Protein AF-A0A662GDQ4-F1 (afdb_monomer)

Sequence (52 aa):
MASVLRVSKANVGTVNRGNIFVRSGIVANSKGALVGYETTGPELLRIQSALF

Radius of gyration: 10.86 Å; Cα contacts (8 Å, |Δi|>4): 54; chains: 1; bounding box: 27×22×22 Å

Nearest PDB structures (foldseek):
  4adx-assembly1_I  TM=9.649E-01  e=5.938E-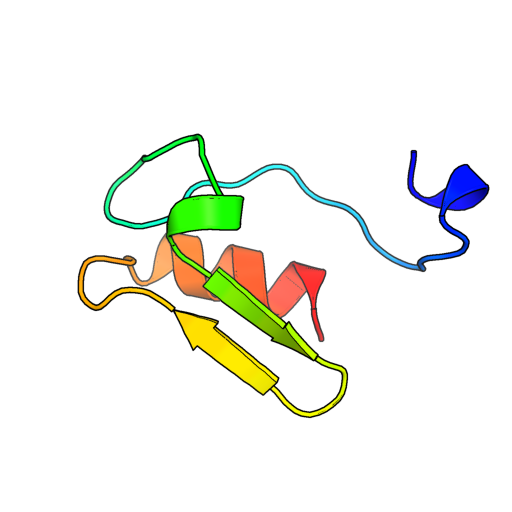03  Methanothermobacter thermautotrophicus str. Delta H
  5m3q-assembly1_A  TM=9.700E-01  e=1.867E-02  Thermochaetoides thermophila DSM 1495
  6r87-assembly1_X  TM=8.878E-01  e=1.089E-02  Saccharomyces cerevisiae
  4v8p-assembly4_HJ  TM=9.214E-01  e=2.445E-02  Tetrahymena thermophila
  7ohw-assembly1_y  TM=8.889E-01  e=2.615E-02  Saccharomyces cerevisiae S288C

Secondary structure (DSSP, 8-state):
-HHHHT-S------BTTTBS-HHHHEEEETTEEEE-TT--HHHHHHHHHHH-

Foldseek 3Di:
DCVVVVHPADDQAAAQVRHRPQVVAWDDDLVGIDGHPNGDPVRVVVVVVRND

Mean predicted aligned error: 2.75 Å

Structure (mmCIF, N/CA/C/O backbone):
data_AF-A0A662GDQ4-F1
#
_entry.id   AF-A0A662GDQ4-F1
#
loop_
_atom_site.group_PDB
_atom_site.id
_atom_site.type_symbol
_atom_site.label_atom_id
_atom_site.label_alt_id
_atom_site.label_comp_id
_atom_site.label_asym_id
_atom_site.label_entity_id
_atom_site.label_seq_id
_atom_site.pdbx_PDB_ins_code
_atom_site.Cartn_x
_atom_site.Cartn_y
_atom_site.Cartn_z
_atom_site.occupancy
_atom_site.B_iso_or_equiv
_atom_site.auth_seq_id
_atom_site.auth_comp_id
_atom_site.auth_asym_id
_atom_site.auth_atom_id
_atom_site.pdbx_PDB_model_num
ATOM 1 N N . MET A 1 1 ? -11.624 13.033 -3.073 1.00 74.12 1 MET A N 1
ATOM 2 C CA . MET A 1 1 ? -11.745 11.558 -2.985 1.00 74.12 1 MET A CA 1
ATOM 3 C C . MET A 1 1 ? -11.927 11.082 -1.547 1.00 74.12 1 MET A C 1
ATOM 5 O O . MET A 1 1 ? -12.928 10.434 -1.279 1.00 74.12 1 MET A O 1
ATOM 9 N N . ALA A 1 2 ? -11.038 11.445 -0.612 1.00 83.94 2 ALA A N 1
ATOM 10 C CA . ALA A 1 2 ? -11.149 11.035 0.797 1.00 83.94 2 ALA A CA 1
ATOM 11 C C . ALA A 1 2 ? -12.505 11.384 1.449 1.00 83.94 2 ALA A C 1
ATOM 13 O O . ALA A 1 2 ? -13.119 10.533 2.084 1.00 83.94 2 ALA A O 1
ATOM 14 N N . SER A 1 3 ? -13.026 12.593 1.203 1.00 89.81 3 SER A N 1
ATOM 15 C CA . SER A 1 3 ? -14.335 13.038 1.707 1.00 89.81 3 SER A CA 1
ATOM 16 C C . SER A 1 3 ? -15.514 12.214 1.176 1.00 89.81 3 SER A C 1
ATOM 18 O O . SER A 1 3 ? -16.430 11.900 1.928 1.00 89.81 3 SER A O 1
ATOM 20 N N . VAL A 1 4 ? -15.472 11.820 -0.100 1.00 95.25 4 VAL A N 1
ATOM 21 C CA . VAL A 1 4 ? -16.518 11.011 -0.751 1.00 95.25 4 VAL A CA 1
ATOM 22 C C . VAL A 1 4 ? -16.538 9.592 -0.181 1.00 95.25 4 VAL A C 1
ATOM 24 O O . VAL A 1 4 ? -17.602 9.034 0.063 1.00 95.25 4 VAL A O 1
ATOM 27 N N . LEU A 1 5 ? -15.356 9.030 0.084 1.00 91.81 5 LEU A N 1
ATOM 28 C CA . LEU A 1 5 ? -15.196 7.695 0.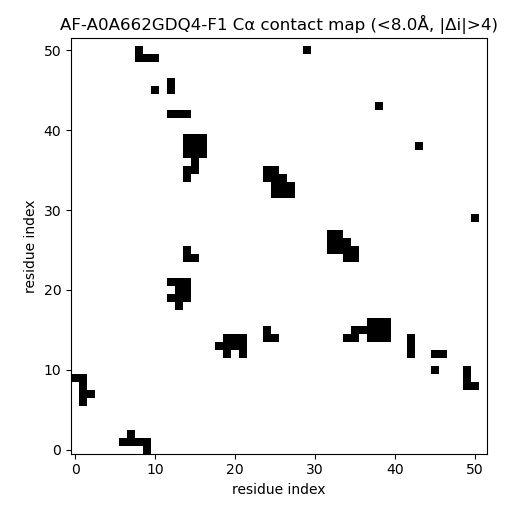666 1.00 91.81 5 LEU A CA 1
ATOM 29 C C . LEU A 1 5 ? -15.279 7.683 2.200 1.00 91.81 5 LEU A C 1
ATOM 31 O O . LEU A 1 5 ? -15.204 6.614 2.797 1.00 91.81 5 LEU A O 1
ATOM 35 N N . ARG A 1 6 ? -15.443 8.853 2.835 1.00 92.12 6 ARG A N 1
ATOM 36 C CA . ARG A 1 6 ? -15.517 9.028 4.296 1.00 92.12 6 ARG A CA 1
ATOM 37 C C . ARG A 1 6 ? -14.302 8.434 5.027 1.00 92.12 6 ARG A C 1
ATOM 39 O O . ARG A 1 6 ? -14.444 7.850 6.097 1.00 92.12 6 ARG A O 1
ATOM 46 N N . VAL A 1 7 ? -13.109 8.597 4.452 1.00 90.88 7 VAL A N 1
ATOM 47 C CA . VAL A 1 7 ? -11.830 8.173 5.051 1.00 90.88 7 VAL A CA 1
ATOM 48 C C . VAL A 1 7 ? -11.012 9.382 5.504 1.00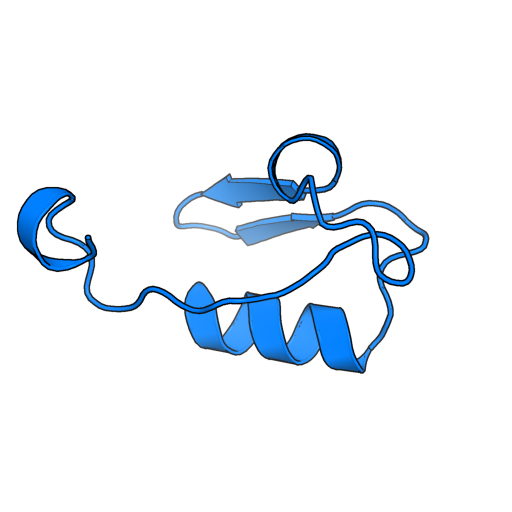 90.88 7 VAL A C 1
ATOM 50 O O . VAL A 1 7 ? -11.082 10.448 4.893 1.00 90.88 7 VAL A O 1
ATOM 53 N N . SER A 1 8 ? -10.229 9.220 6.573 1.00 88.31 8 SER A N 1
ATOM 54 C CA . SER A 1 8 ? -9.429 10.299 7.173 1.00 88.31 8 SER A CA 1
ATOM 55 C C . SER A 1 8 ? -8.184 10.661 6.359 1.00 88.31 8 SER A C 1
ATOM 57 O O . SER A 1 8 ? -7.799 11.827 6.316 1.00 88.31 8 SER A O 1
ATOM 59 N N . LYS A 1 9 ? -7.563 9.679 5.697 1.00 89.06 9 LYS A N 1
ATOM 60 C CA . LYS A 1 9 ? -6.353 9.849 4.886 1.00 89.06 9 LYS A CA 1
ATOM 61 C C . LYS A 1 9 ? -6.528 9.196 3.518 1.00 89.06 9 LYS A C 1
ATOM 63 O O . LYS A 1 9 ? -7.152 8.147 3.386 1.00 89.06 9 LYS A O 1
ATOM 68 N N . ALA A 1 10 ? -5.945 9.816 2.499 1.00 91.94 10 ALA A N 1
ATOM 69 C CA . ALA A 1 10 ? -5.750 9.222 1.183 1.00 91.94 10 ALA A CA 1
ATOM 70 C C . ALA A 1 10 ? -4.466 9.802 0.587 1.00 91.94 10 ALA A C 1
ATOM 72 O O . ALA A 1 10 ? -4.338 11.020 0.501 1.00 91.94 10 ALA A O 1
ATOM 73 N N . ASN A 1 11 ? -3.544 8.936 0.170 1.00 91.25 11 ASN A N 1
ATOM 74 C CA . ASN A 1 11 ? -2.250 9.322 -0.389 1.00 91.25 11 ASN A CA 1
ATOM 75 C C . ASN A 1 11 ? -2.000 8.622 -1.727 1.00 91.25 11 ASN A C 1
ATOM 77 O O . ASN A 1 11 ? -2.614 7.601 -2.037 1.00 91.25 11 ASN A O 1
ATOM 81 N N . VAL A 1 12 ? -1.063 9.173 -2.500 1.00 93.56 12 VAL A N 1
ATOM 82 C CA . VAL A 1 12 ? -0.540 8.560 -3.727 1.00 93.56 12 VAL A CA 1
ATOM 83 C C . VAL A 1 12 ? 0.702 7.738 -3.383 1.00 93.56 12 VAL A C 1
ATOM 85 O O . VAL A 1 12 ? 1.555 8.181 -2.610 1.00 93.56 12 VAL A O 1
ATOM 88 N N . GLY A 1 13 ? 0.812 6.544 -3.959 1.00 94.62 13 GLY A N 1
ATOM 89 C CA . GLY A 1 13 ? 1.943 5.648 -3.752 1.00 94.62 13 GLY A CA 1
ATOM 90 C C . GLY A 1 13 ? 1.968 4.508 -4.762 1.00 94.62 13 GLY A C 1
ATOM 91 O O . GLY A 1 13 ? 1.083 4.392 -5.608 1.00 94.62 13 GLY A O 1
ATOM 92 N N . THR A 1 14 ? 2.997 3.679 -4.647 1.00 97.62 14 THR A N 1
ATOM 93 C CA . THR A 1 14 ? 3.242 2.503 -5.485 1.00 97.62 14 THR A CA 1
ATOM 94 C C . THR A 1 14 ? 3.426 1.263 -4.615 1.00 97.62 14 THR A C 1
ATOM 96 O O . THR A 1 14 ? 3.580 1.358 -3.396 1.00 97.62 14 THR A O 1
ATOM 99 N N . VAL A 1 15 ? 3.384 0.097 -5.251 1.00 97.81 15 VAL A N 1
ATOM 100 C CA . VAL A 1 15 ? 3.682 -1.213 -4.654 1.00 97.81 15 VAL A CA 1
ATOM 101 C C . VAL A 1 15 ? 4.696 -1.940 -5.534 1.00 97.81 15 VAL A C 1
ATOM 103 O O . VAL A 1 15 ? 4.840 -1.591 -6.701 1.00 97.81 15 VAL A O 1
ATOM 106 N N . ASN A 1 16 ? 5.363 -2.976 -5.022 1.00 97.62 16 ASN A N 1
ATOM 107 C CA . ASN A 1 16 ? 6.218 -3.863 -5.826 1.00 97.62 16 ASN A CA 1
ATOM 108 C C . ASN A 1 16 ? 7.211 -3.123 -6.755 1.00 97.62 16 ASN A C 1
ATOM 110 O O . ASN A 1 16 ? 7.183 -3.326 -7.968 1.00 97.62 16 ASN A O 1
ATOM 114 N N . ARG A 1 17 ? 8.071 -2.255 -6.199 1.00 96.56 17 ARG A N 1
ATOM 115 C CA . ARG A 1 17 ? 9.103 -1.498 -6.944 1.00 96.56 17 ARG A CA 1
ATOM 116 C C . ARG A 1 17 ? 8.537 -0.543 -8.002 1.00 96.56 17 ARG A C 1
ATOM 118 O O . ARG A 1 17 ? 9.013 -0.503 -9.135 1.00 96.56 17 ARG A O 1
ATOM 125 N N . GLY A 1 18 ? 7.562 0.279 -7.623 1.00 96.56 18 GLY A N 1
ATOM 126 C CA . GLY A 1 18 ? 7.057 1.349 -8.489 1.00 96.56 18 GLY A CA 1
ATOM 127 C C . GLY A 1 18 ? 5.850 0.969 -9.346 1.00 96.56 18 GLY A C 1
ATOM 128 O O . GLY A 1 18 ? 5.436 1.760 -10.193 1.00 96.56 18 GLY A O 1
ATOM 129 N N . ASN A 1 19 ? 5.240 -0.198 -9.125 1.00 97.06 19 ASN A N 1
ATOM 130 C CA . ASN A 1 19 ? 3.986 -0.545 -9.780 1.00 97.06 19 ASN A CA 1
ATOM 131 C C . ASN A 1 19 ? 2.862 0.392 -9.298 1.00 97.06 19 ASN A C 1
ATOM 133 O O . ASN A 1 19 ? 2.551 0.478 -8.106 1.00 97.06 19 ASN A O 1
ATOM 137 N N . ILE A 1 20 ? 2.248 1.097 -10.249 1.00 96.56 20 ILE A N 1
ATOM 138 C CA . ILE A 1 20 ? 1.177 2.074 -10.010 1.00 96.56 20 ILE A CA 1
ATOM 139 C C . ILE A 1 20 ? -0.183 1.418 -9.737 1.00 96.56 20 ILE A C 1
ATOM 141 O O . ILE A 1 20 ? -1.090 2.056 -9.201 1.00 96.56 20 ILE A O 1
ATOM 145 N N . PHE A 1 21 ? -0.343 0.137 -10.075 1.00 96.56 21 PHE A N 1
ATOM 146 C CA . PHE A 1 21 ? -1.572 -0.611 -9.838 1.00 96.56 21 PHE A CA 1
ATOM 147 C C . PHE A 1 21 ? -1.620 -1.117 -8.395 1.00 96.56 21 PHE A C 1
ATOM 149 O O . PHE A 1 21 ? -1.545 -2.311 -8.129 1.00 96.56 21 PHE A O 1
ATOM 156 N N . VAL A 1 22 ? -1.786 -0.200 -7.438 1.00 95.62 22 VAL A N 1
ATOM 157 C CA . VAL A 1 22 ? -1.762 -0.516 -5.997 1.00 95.62 22 VAL A CA 1
ATOM 158 C C . VAL A 1 22 ? -2.669 -1.693 -5.626 1.00 95.62 22 VAL A C 1
ATOM 160 O O . VAL A 1 22 ? -2.254 -2.580 -4.891 1.00 95.62 22 VAL A O 1
ATOM 163 N N . ARG A 1 23 ? -3.865 -1.783 -6.222 1.00 94.38 23 ARG A N 1
ATOM 164 C CA . ARG A 1 23 ? -4.846 -2.849 -5.954 1.00 94.38 23 ARG A CA 1
ATOM 165 C C . ARG A 1 23 ? -4.351 -4.259 -6.315 1.00 94.38 23 ARG A C 1
ATOM 167 O O . ARG A 1 23 ? -4.882 -5.215 -5.764 1.00 94.38 23 ARG A O 1
ATOM 174 N N . SER A 1 24 ? -3.364 -4.415 -7.203 1.00 94.88 24 SER A N 1
ATOM 175 C CA . SER A 1 24 ? -2.799 -5.735 -7.525 1.00 94.88 24 SER A CA 1
ATOM 176 C C . SER A 1 24 ? -1.709 -6.186 -6.548 1.00 94.88 24 SER A C 1
ATOM 178 O O . SER A 1 24 ? -1.335 -7.353 -6.575 1.00 94.88 24 SER A O 1
ATOM 180 N N . GLY A 1 25 ? -1.166 -5.284 -5.721 1.00 96.06 25 GLY A N 1
ATOM 181 C CA . GLY A 1 25 ? -0.016 -5.569 -4.853 1.00 96.06 25 GLY A CA 1
ATOM 182 C C . GLY A 1 25 ? -0.267 -5.411 -3.354 1.00 96.06 25 GLY A C 1
ATOM 183 O O . GLY A 1 25 ? 0.653 -5.655 -2.576 1.00 96.06 25 GLY A O 1
ATOM 184 N N . ILE A 1 26 ? -1.474 -5.014 -2.937 1.00 97.31 26 ILE A N 1
ATOM 185 C CA . ILE A 1 26 ? -1.837 -4.870 -1.522 1.00 97.31 26 ILE A CA 1
ATOM 186 C C . ILE A 1 26 ? -3.287 -5.276 -1.252 1.00 97.31 26 ILE A C 1
ATOM 188 O O . ILE A 1 26 ? -4.204 -4.920 -1.994 1.00 97.31 26 ILE A O 1
ATOM 192 N N . VAL A 1 27 ? -3.496 -5.960 -0.129 1.00 97.44 27 VAL A N 1
ATOM 193 C CA . VAL A 1 27 ? -4.807 -6.161 0.495 1.00 97.44 27 VAL A CA 1
ATOM 194 C C . VAL A 1 27 ? -4.717 -5.650 1.927 1.00 97.44 27 VAL A C 1
ATOM 196 O O . VAL A 1 27 ? -3.850 -6.081 2.682 1.00 97.44 27 VAL A O 1
ATOM 199 N N . ALA A 1 28 ? -5.595 -4.727 2.312 1.00 95.81 28 ALA A N 1
ATOM 200 C CA . ALA A 1 28 ? -5.563 -4.095 3.628 1.00 95.81 28 ALA A CA 1
ATOM 201 C C . ALA A 1 28 ? -6.944 -4.058 4.282 1.00 95.81 28 ALA A C 1
ATOM 203 O O . ALA A 1 28 ? -7.974 -4.013 3.608 1.00 95.81 28 ALA A O 1
ATOM 204 N N . ASN A 1 29 ? -6.951 -4.059 5.611 1.00 94.50 29 ASN A N 1
ATOM 205 C CA . ASN A 1 29 ? -8.127 -3.848 6.441 1.00 94.50 29 ASN A CA 1
ATOM 206 C C . ASN A 1 29 ? -7.746 -3.038 7.693 1.00 94.50 29 ASN A C 1
ATOM 208 O O . ASN A 1 29 ? -6.602 -2.627 7.865 1.00 94.50 29 ASN A O 1
ATOM 212 N N . SER A 1 30 ? -8.701 -2.830 8.599 1.00 92.56 30 SER A N 1
ATOM 213 C CA . SER A 1 30 ? -8.490 -2.073 9.841 1.00 92.56 30 SER A CA 1
ATOM 214 C C . SER A 1 30 ? -7.521 -2.718 10.841 1.00 92.56 30 SER A C 1
ATOM 216 O O . SER A 1 30 ? -7.218 -2.111 11.863 1.00 92.56 30 SER A O 1
ATOM 218 N N . LYS A 1 31 ? -7.050 -3.943 10.585 1.00 93.69 31 LYS A N 1
ATOM 219 C CA . LYS A 1 31 ? -6.123 -4.682 11.452 1.00 93.69 31 LYS A CA 1
ATOM 220 C C . LYS A 1 31 ? -4.709 -4.762 10.882 1.00 93.69 31 LYS A C 1
ATOM 222 O O . LYS A 1 31 ? -3.804 -5.174 11.597 1.00 93.69 31 LYS A O 1
ATOM 227 N N . GLY A 1 32 ? -4.511 -4.434 9.607 1.00 94.19 32 GLY A N 1
ATOM 228 C CA . GLY A 1 32 ? -3.231 -4.655 8.950 1.00 94.19 32 GLY A CA 1
ATOM 2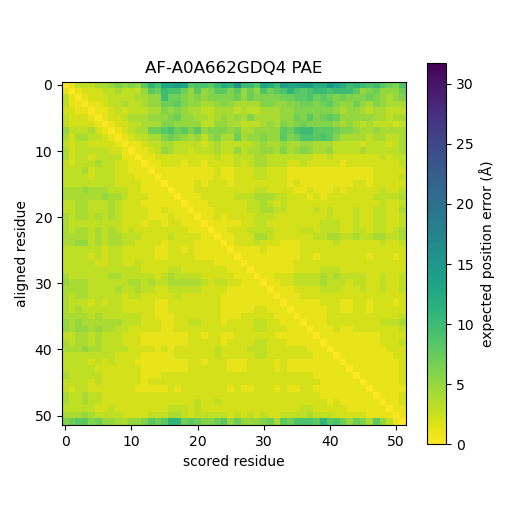29 C C . GLY A 1 32 ? -3.296 -4.586 7.428 1.00 94.19 32 GLY A C 1
ATOM 230 O O . GLY A 1 32 ? -4.352 -4.383 6.828 1.00 94.19 32 GLY A O 1
ATOM 231 N N . ALA A 1 33 ? -2.143 -4.811 6.804 1.00 96.38 33 ALA A N 1
ATOM 232 C CA . ALA A 1 33 ? -2.009 -4.934 5.361 1.00 96.38 33 ALA A CA 1
ATOM 233 C C . ALA A 1 33 ? -1.080 -6.094 4.995 1.00 96.38 33 ALA A C 1
ATOM 235 O O . ALA A 1 33 ? -0.039 -6.286 5.618 1.00 96.38 33 ALA A O 1
ATOM 236 N N . LEU A 1 34 ? -1.460 -6.837 3.959 1.00 97.50 34 LEU A N 1
ATOM 237 C CA . LEU A 1 34 ? -0.612 -7.791 3.262 1.00 97.50 34 LEU A CA 1
ATOM 238 C C . LEU A 1 34 ? -0.152 -7.143 1.954 1.00 97.50 34 LEU A C 1
ATOM 240 O O . LEU A 1 34 ? -0.977 -6.673 1.170 1.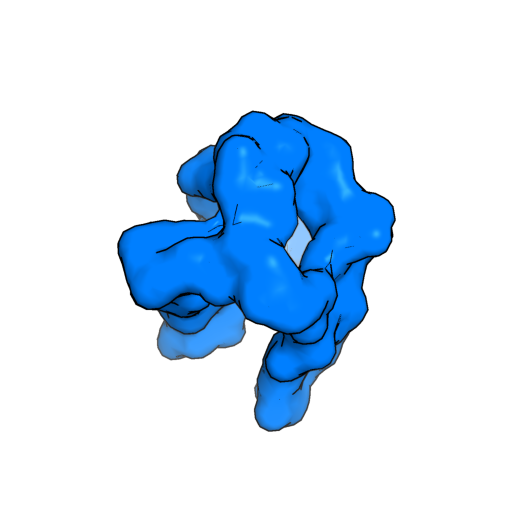00 97.50 34 LEU A O 1
ATOM 244 N N . VAL A 1 35 ? 1.156 -7.131 1.724 1.00 97.56 35 VAL A N 1
ATOM 245 C CA . VAL A 1 35 ? 1.809 -6.498 0.570 1.00 97.56 35 VAL A CA 1
ATOM 246 C C . VAL A 1 35 ? 2.654 -7.515 -0.185 1.00 97.56 35 VAL A C 1
ATOM 248 O O . VAL A 1 35 ? 3.129 -8.490 0.400 1.00 97.56 35 VAL A O 1
ATOM 251 N N . GLY A 1 36 ? 2.845 -7.295 -1.484 1.00 97.31 36 GLY A N 1
ATOM 252 C CA . GLY A 1 36 ? 3.735 -8.127 -2.288 1.00 97.31 36 GLY A CA 1
ATOM 253 C C . GLY A 1 36 ? 5.189 -8.048 -1.810 1.00 97.31 36 GLY A C 1
ATOM 254 O O . GLY A 1 36 ? 5.643 -7.003 -1.338 1.00 97.31 36 GLY A O 1
ATOM 255 N N . TYR A 1 37 ? 5.917 -9.159 -1.958 1.00 97.38 37 TYR A N 1
ATOM 256 C CA . TYR A 1 37 ? 7.290 -9.338 -1.464 1.00 97.38 37 TYR A CA 1
ATOM 257 C C . TYR A 1 37 ? 8.280 -8.287 -1.988 1.00 97.38 37 TYR A C 1
ATOM 259 O O . TYR A 1 37 ? 9.223 -7.916 -1.296 1.00 97.38 37 TYR A O 1
ATOM 267 N N . GLU A 1 38 ? 8.055 -7.773 -3.197 1.00 97.75 38 GLU A N 1
ATOM 268 C CA . GLU A 1 38 ? 8.932 -6.776 -3.814 1.00 97.75 38 GLU A CA 1
ATOM 269 C C . GLU A 1 38 ? 8.663 -5.341 -3.337 1.00 97.75 38 GLU A C 1
ATOM 271 O O . GLU A 1 38 ? 9.348 -4.413 -3.765 1.00 97.75 38 GLU A O 1
ATOM 276 N N . THR A 1 39 ? 7.673 -5.121 -2.468 1.00 98.06 39 THR A N 1
ATOM 277 C CA . THR A 1 39 ? 7.372 -3.783 -1.945 1.00 98.06 39 THR A CA 1
ATOM 278 C C . THR A 1 39 ? 8.529 -3.277 -1.086 1.00 98.06 39 THR A C 1
ATOM 280 O O . THR A 1 39 ? 8.957 -3.915 -0.126 1.00 98.06 39 THR A O 1
ATOM 283 N N . THR A 1 40 ? 9.053 -2.109 -1.443 1.00 98.19 40 THR 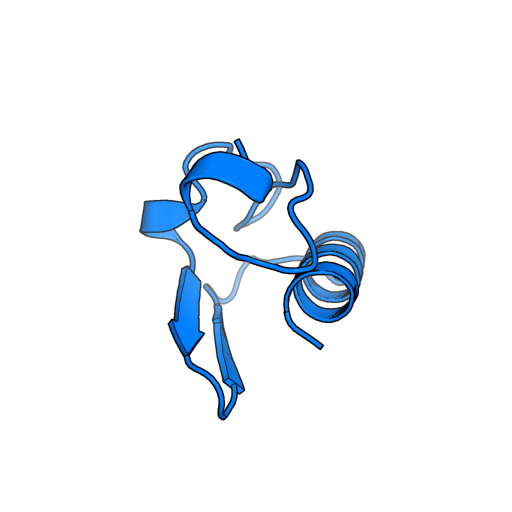A N 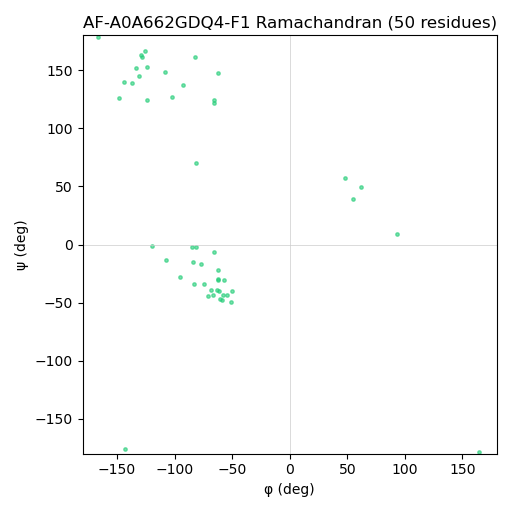1
ATOM 284 C CA . THR A 1 40 ? 10.270 -1.543 -0.850 1.00 98.19 40 THR A CA 1
ATOM 285 C C . THR A 1 40 ? 9.993 -0.819 0.470 1.00 98.19 40 THR A C 1
ATOM 287 O O . THR A 1 40 ? 8.874 -0.389 0.738 1.00 98.19 40 THR A O 1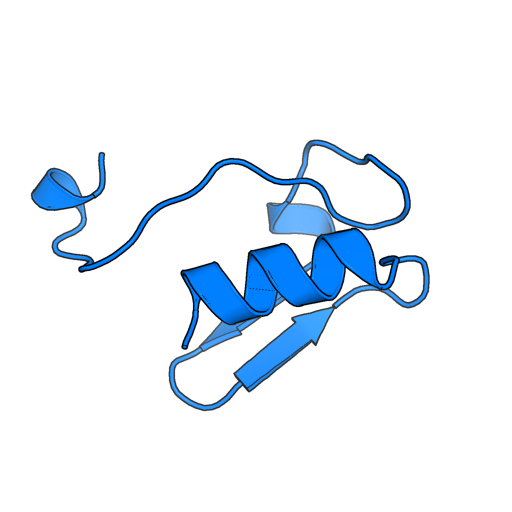
ATOM 290 N N . GLY A 1 41 ? 11.026 -0.605 1.292 1.00 97.81 41 GLY A N 1
ATOM 291 C CA . GLY A 1 41 ? 10.907 0.136 2.559 1.00 97.81 41 GLY A CA 1
ATOM 292 C C . GLY A 1 41 ? 10.218 1.509 2.433 1.00 97.81 41 GLY A C 1
ATOM 293 O O . GLY A 1 41 ? 9.270 1.771 3.171 1.00 97.81 41 GLY A O 1
ATOM 294 N N . PRO A 1 42 ? 10.608 2.382 1.483 1.00 97.31 42 PRO A N 1
ATOM 295 C CA . PRO A 1 42 ? 9.925 3.661 1.266 1.00 97.31 42 PRO A CA 1
ATOM 296 C C . PRO A 1 42 ? 8.456 3.537 0.834 1.00 97.31 42 PRO A C 1
ATOM 298 O O . PRO A 1 42 ? 7.653 4.421 1.143 1.00 97.31 42 PRO A O 1
ATOM 301 N N . GLU A 1 43 ? 8.092 2.471 0.115 1.00 97.62 43 GLU A N 1
ATOM 302 C CA . GLU A 1 43 ? 6.694 2.171 -0.221 1.00 97.62 43 GLU A CA 1
ATOM 303 C C . GLU A 1 43 ? 5.930 1.712 1.026 1.00 97.62 43 GLU A C 1
ATOM 305 O O . GLU A 1 43 ? 4.851 2.236 1.302 1.00 97.62 43 GLU A O 1
ATOM 310 N N . LEU A 1 44 ? 6.521 0.829 1.838 1.00 97.25 44 LEU A N 1
ATOM 311 C CA . LEU A 1 44 ? 5.953 0.386 3.115 1.00 97.25 44 LEU A CA 1
ATOM 312 C C . LEU A 1 44 ? 5.708 1.556 4.071 1.00 97.25 44 LEU A C 1
ATOM 314 O O . LEU A 1 44 ? 4.633 1.637 4.657 1.00 97.25 44 LEU A O 1
ATOM 318 N N . LEU A 1 45 ? 6.648 2.500 4.182 1.00 96.50 45 LEU A N 1
ATOM 319 C CA . LEU A 1 45 ? 6.478 3.700 5.010 1.00 96.50 45 LEU A CA 1
ATOM 320 C C . LEU A 1 45 ? 5.303 4.567 4.534 1.00 96.50 45 LEU A C 1
ATOM 322 O O . LEU A 1 45 ? 4.532 5.074 5.353 1.00 96.50 45 LEU A O 1
ATOM 326 N N . ARG A 1 46 ? 5.120 4.717 3.214 1.00 95.25 46 ARG A N 1
ATOM 327 C CA . ARG A 1 46 ? 3.964 5.436 2.651 1.00 95.25 46 ARG A CA 1
ATOM 328 C C . ARG A 1 46 ? 2.651 4.710 2.927 1.00 95.25 46 ARG A C 1
ATOM 330 O O . ARG A 1 46 ? 1.679 5.360 3.307 1.00 95.25 46 ARG A O 1
ATOM 337 N N . ILE A 1 47 ? 2.626 3.388 2.756 1.00 95.50 47 ILE A N 1
ATOM 338 C CA . ILE A 1 47 ? 1.461 2.543 3.049 1.00 95.50 47 ILE A CA 1
ATOM 339 C C . ILE A 1 47 ? 1.100 2.652 4.532 1.00 95.50 47 ILE A C 1
ATOM 341 O O . ILE A 1 47 ? -0.057 2.905 4.859 1.00 95.50 47 ILE A O 1
ATOM 345 N N . GLN A 1 48 ? 2.087 2.544 5.424 1.00 94.75 48 GLN A N 1
ATOM 346 C CA . GLN A 1 48 ? 1.884 2.674 6.862 1.00 94.75 48 GLN A CA 1
ATOM 347 C C . GLN A 1 48 ? 1.293 4.043 7.212 1.00 94.75 48 GLN A C 1
ATOM 349 O O . GLN A 1 48 ? 0.298 4.105 7.919 1.00 94.75 48 GLN A O 1
ATOM 354 N N . SER A 1 49 ? 1.859 5.129 6.677 1.00 93.69 49 SER A N 1
ATOM 355 C CA . SER A 1 49 ? 1.383 6.497 6.926 1.00 93.69 49 SER A CA 1
ATOM 356 C C . SER A 1 49 ? -0.054 6.743 6.437 1.00 93.69 49 SER A C 1
ATOM 358 O O . SER A 1 49 ? -0.766 7.579 7.004 1.00 93.69 49 SER A O 1
ATOM 360 N N . ALA A 1 50 ? -0.474 6.038 5.381 1.00 93.25 50 ALA A N 1
ATOM 361 C CA . ALA A 1 50 ? -1.813 6.143 4.811 1.00 93.25 50 ALA A CA 1
ATOM 362 C C . ALA A 1 50 ? -2.859 5.291 5.551 1.00 93.25 50 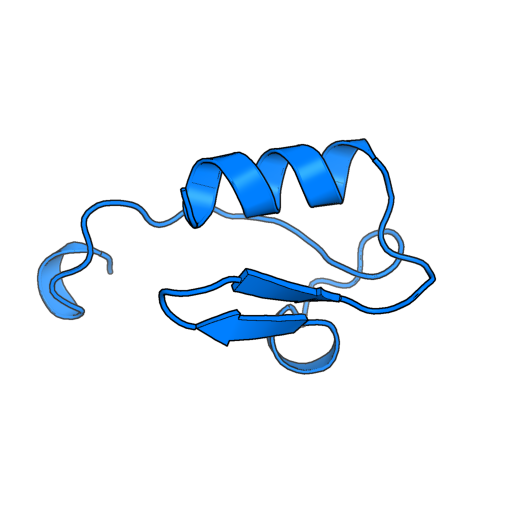ALA A C 1
ATOM 364 O O . ALA A 1 50 ? -4.018 5.699 5.610 1.00 93.25 50 ALA A O 1
ATOM 365 N N . LEU A 1 51 ? -2.469 4.125 6.080 1.00 91.88 51 LEU A N 1
ATOM 366 C CA . LEU A 1 51 ? -3.380 3.164 6.715 1.00 91.88 51 LEU A CA 1
ATOM 367 C C . LEU A 1 51 ? -3.474 3.298 8.241 1.00 91.88 51 LEU A C 1
ATOM 369 O O . LEU A 1 51 ? -4.518 2.961 8.799 1.00 91.88 51 LEU A O 1
ATOM 373 N N . PHE A 1 52 ? -2.414 3.777 8.897 1.00 86.44 52 PHE A N 1
ATOM 374 C CA . PHE A 1 52 ? -2.295 3.899 10.354 1.00 86.44 52 PHE A CA 1
ATOM 375 C C . PHE A 1 52 ? -1.934 5.342 10.754 1.00 86.44 52 PHE A C 1
ATOM 377 O O . PHE A 1 52 ? -2.219 5.723 11.905 1.00 86.44 52 PHE A O 1
#

pLDDT: mean 94.36, std 4.23, range [74.12, 98.19]

Solvent-accessible surface area (backbone atoms only — not comparable to full-atom values): 3299 Å² total; per-residue (Å²): 108,36,76,82,72,73,44,96,56,77,76,90,74,42,26,51,76,70,37,70,62,42,79,83,34,46,53,72,59,100,88,51,70,52,66,43,89,60,44,41,71,75,40,50,54,52,51,47,69,47,76,106